Protein AF-A0A9D6LW85-F1 (afdb_monomer)

Sequence (151 aa):
MLWNPQRGQFGDLLGKATNRATALAKKPEAAPEPPKEIAKNKKSANKSTGEKGARNSREAADPEEKKIVTAEVMPPIVLAPALPFPSASEIAIGMDRAKLLAQFGKPAMKTTAVDGDRLLETFVYVHRDPNTATFVLLQNARVVSAHTTIY

Secondary structure (DSSP, 8-state):
-------------S------------------PPPP-------------------------------------PPP---PPPPPPPPGGGS-TT-BHHHHHHHH---SEEEEEEETTEEEEEEEEEETTTTEEEEEEEETTEEEEEEEEE-

Structure (mmCIF, N/CA/C/O backbone):
data_AF-A0A9D6LW85-F1
#
_entry.id   AF-A0A9D6LW85-F1
#
loop_
_atom_site.group_PDB
_atom_site.id
_atom_site.type_symbol
_atom_site.label_atom_id
_atom_site.label_alt_id
_atom_site.label_comp_id
_atom_site.label_asym_id
_atom_site.label_entity_id
_atom_site.label_seq_id
_atom_site.pdbx_PDB_ins_code
_atom_site.Cartn_x
_atom_site.Cartn_y
_atom_site.Cartn_z
_atom_site.occupancy
_atom_site.B_iso_or_equiv
_atom_site.auth_seq_id
_atom_site.auth_comp_id
_atom_site.auth_asym_id
_atom_site.auth_atom_id
_atom_site.pdbx_PDB_model_num
ATOM 1 N N . MET A 1 1 ? 16.177 28.839 -1.706 1.00 51.97 1 MET A N 1
ATOM 2 C CA . MET A 1 1 ? 14.718 28.763 -1.935 1.00 51.97 1 MET A CA 1
ATOM 3 C C . MET A 1 1 ? 14.115 28.023 -0.755 1.00 51.97 1 MET A C 1
ATOM 5 O O . MET A 1 1 ? 14.550 26.921 -0.458 1.00 51.97 1 MET A O 1
ATOM 9 N N . LEU A 1 2 ? 13.257 28.711 -0.004 1.00 50.81 2 LEU A N 1
ATOM 10 C CA . LEU A 1 2 ? 12.763 28.339 1.322 1.00 50.81 2 LEU A CA 1
ATOM 11 C C . LEU A 1 2 ? 11.405 27.633 1.154 1.00 50.81 2 LEU A C 1
ATOM 13 O O . LEU A 1 2 ? 10.506 28.201 0.539 1.00 50.81 2 LEU A O 1
ATOM 17 N N . TRP A 1 3 ? 11.265 26.404 1.651 1.00 38.09 3 TRP A N 1
ATOM 18 C CA . TRP A 1 3 ? 9.998 25.663 1.644 1.00 38.09 3 TRP A CA 1
ATOM 19 C C . TRP A 1 3 ? 8.999 26.338 2.595 1.00 38.09 3 TRP A C 1
ATOM 21 O O . TRP A 1 3 ? 9.286 26.498 3.781 1.00 38.09 3 TRP A O 1
ATOM 31 N N . ASN A 1 4 ? 7.836 26.738 2.075 1.00 58.75 4 ASN A N 1
ATOM 32 C CA . ASN A 1 4 ? 6.784 27.451 2.800 1.00 58.75 4 ASN A CA 1
ATOM 33 C C . ASN A 1 4 ? 5.515 26.573 2.861 1.00 58.75 4 ASN A C 1
ATOM 35 O O . ASN A 1 4 ? 4.892 26.364 1.820 1.00 58.75 4 ASN A O 1
ATOM 39 N N . PRO A 1 5 ? 5.100 26.042 4.027 1.00 56.69 5 PRO A N 1
ATOM 40 C CA . PRO A 1 5 ? 3.869 25.269 4.148 1.00 56.69 5 PRO A CA 1
ATOM 41 C C . PRO A 1 5 ? 2.700 26.209 4.478 1.00 56.69 5 PRO A C 1
ATOM 43 O O . PRO A 1 5 ? 2.328 26.396 5.638 1.00 56.69 5 PRO A O 1
ATOM 46 N N . GLN A 1 6 ? 2.110 26.837 3.459 1.00 51.72 6 GLN A N 1
ATOM 47 C CA . GLN A 1 6 ? 0.850 27.556 3.639 1.00 51.72 6 GLN A CA 1
ATOM 48 C C . GLN A 1 6 ? -0.324 26.571 3.713 1.00 51.72 6 GLN A C 1
ATOM 50 O O . GLN A 1 6 ? -0.703 25.945 2.731 1.00 51.72 6 GLN A O 1
ATOM 55 N N . ARG A 1 7 ? -0.883 26.475 4.926 1.00 53.31 7 ARG A N 1
ATOM 56 C CA . ARG A 1 7 ? -2.317 26.390 5.254 1.00 53.31 7 ARG A CA 1
ATOM 57 C C . ARG A 1 7 ? -3.265 26.217 4.047 1.00 53.31 7 ARG A C 1
ATOM 59 O O . ARG A 1 7 ? -3.646 27.204 3.426 1.00 53.31 7 ARG A O 1
ATOM 66 N N . GLY A 1 8 ? -3.749 24.995 3.825 1.00 42.09 8 GLY A N 1
ATOM 67 C CA . GLY A 1 8 ? -5.074 24.743 3.240 1.00 42.09 8 GLY A CA 1
ATOM 68 C C . GLY A 1 8 ? -6.050 24.495 4.393 1.00 42.09 8 GLY A C 1
ATOM 69 O O . GLY A 1 8 ? -5.903 23.524 5.123 1.00 42.09 8 GLY A O 1
ATOM 70 N N . GLN A 1 9 ? -6.848 25.491 4.775 1.00 57.12 9 GLN A N 1
ATOM 71 C CA . GLN A 1 9 ? -8.260 25.577 4.384 1.00 57.12 9 GLN A CA 1
ATOM 72 C C . GLN A 1 9 ? -9.068 24.309 4.709 1.00 57.12 9 GLN A C 1
ATOM 74 O O . GLN A 1 9 ? -9.463 23.554 3.831 1.00 57.12 9 GLN A O 1
ATOM 79 N N . PHE A 1 10 ? -9.352 24.123 5.996 1.00 43.19 10 PHE A N 1
ATOM 80 C CA . PHE A 1 10 ? -10.539 23.414 6.470 1.00 43.19 10 PHE A CA 1
ATOM 81 C C . PHE A 1 10 ? -11.240 24.363 7.437 1.00 43.19 10 PHE A C 1
ATOM 83 O O . PHE A 1 10 ? -10.817 24.493 8.584 1.00 43.19 10 PHE A O 1
ATOM 90 N N . GLY A 1 11 ? -12.240 25.107 6.968 1.00 48.25 11 GLY A N 1
ATOM 91 C CA . GLY A 1 11 ? -12.896 26.073 7.847 1.00 48.25 11 GLY A CA 1
ATOM 92 C C . GLY A 1 11 ? -13.940 26.989 7.231 1.00 48.25 11 GLY A C 1
ATOM 93 O O . GLY A 1 11 ? -14.202 28.026 7.817 1.00 48.25 11 GLY A O 1
ATOM 94 N N . ASP A 1 12 ? -14.556 26.632 6.109 1.00 49.38 12 ASP A N 1
ATOM 95 C CA . ASP A 1 12 ? -15.712 27.366 5.596 1.00 49.38 12 ASP A CA 1
ATOM 96 C C . ASP A 1 12 ? -16.814 26.360 5.316 1.00 49.38 12 ASP A C 1
ATOM 98 O O . ASP A 1 12 ? -16.865 25.811 4.225 1.00 49.38 12 ASP A O 1
ATOM 102 N N . LEU A 1 13 ? -17.619 26.053 6.340 1.00 52.47 13 LEU A N 1
ATOM 103 C CA . LEU A 1 13 ? -18.988 25.523 6.240 1.00 52.47 13 LEU A CA 1
ATOM 104 C C . LEU A 1 13 ? -19.554 25.256 7.650 1.00 52.47 13 LEU A C 1
ATOM 106 O O . LEU A 1 13 ? -19.768 24.110 8.030 1.00 52.47 13 LEU A O 1
ATOM 110 N N . LEU A 1 14 ? -19.831 26.309 8.434 1.00 48.84 14 LEU A N 1
ATOM 111 C CA . LEU A 1 14 ? -20.950 26.271 9.387 1.00 48.84 14 LEU A CA 1
ATOM 112 C C . LEU A 1 14 ? -21.343 27.669 9.895 1.00 48.84 14 LEU A C 1
ATOM 114 O O . LEU A 1 14 ? -20.564 28.344 10.559 1.00 48.84 14 LEU A O 1
ATOM 118 N N . GLY A 1 15 ? -22.601 28.052 9.657 1.00 41.38 15 GLY A N 1
ATOM 119 C CA . GLY A 1 15 ? -23.354 28.854 10.625 1.00 41.38 15 GLY A CA 1
ATOM 120 C C . GLY A 1 15 ? -23.435 30.367 10.413 1.00 41.38 15 GLY A C 1
ATOM 121 O O . GLY A 1 15 ? -23.050 31.135 11.289 1.00 41.38 15 GLY A O 1
ATOM 122 N N . LYS A 1 16 ? -24.098 30.820 9.341 1.00 47.94 16 LYS A N 1
ATOM 123 C CA . LYS A 1 16 ? -24.906 32.048 9.445 1.00 47.94 16 LYS A CA 1
ATOM 124 C C . LYS A 1 16 ? -26.168 31.712 10.244 1.00 47.94 16 LYS A C 1
ATOM 126 O O . LYS A 1 16 ? -27.144 31.249 9.666 1.00 47.94 16 LYS A O 1
ATOM 131 N N . ALA A 1 17 ? -26.148 31.926 11.555 1.00 46.34 17 ALA A N 1
ATOM 132 C CA . ALA A 1 17 ? -27.364 31.989 12.363 1.00 46.34 17 ALA A CA 1
ATOM 133 C C . ALA A 1 17 ? -27.147 32.895 13.582 1.00 46.34 17 ALA A C 1
ATOM 135 O O . ALA A 1 17 ? -26.477 32.551 14.550 1.00 46.34 17 ALA A O 1
ATOM 136 N N . THR A 1 18 ? -27.708 34.093 13.452 1.00 48.69 18 THR A N 1
ATOM 137 C CA . THR A 1 18 ? -28.115 35.064 14.467 1.00 48.69 18 THR A CA 1
ATOM 138 C C . THR A 1 18 ? -28.259 34.516 15.887 1.00 48.69 18 THR A C 1
ATOM 140 O O . THR A 1 18 ? -29.153 33.720 16.142 1.00 48.69 18 THR A O 1
ATOM 143 N N . ASN A 1 19 ? -27.506 35.081 16.835 1.00 47.41 19 ASN A N 1
ATOM 144 C CA . ASN A 1 19 ? -27.899 35.115 18.243 1.00 47.41 19 ASN A CA 1
ATOM 145 C C . ASN A 1 19 ? -27.841 36.560 18.745 1.00 47.41 19 ASN A C 1
ATOM 147 O O . ASN A 1 19 ? -26.781 37.122 19.007 1.00 47.41 19 ASN A O 1
ATOM 151 N N . ARG A 1 20 ? -29.027 37.165 18.837 1.00 44.66 20 ARG A N 1
ATOM 152 C CA . ARG A 1 20 ? -29.297 38.413 19.548 1.00 44.66 20 ARG A CA 1
ATOM 153 C C . ARG A 1 20 ? -29.800 38.006 20.934 1.00 44.66 20 ARG A C 1
ATOM 155 O O . ARG A 1 20 ? -30.911 37.500 21.040 1.00 44.66 20 ARG A O 1
ATOM 162 N N . ALA A 1 21 ? -29.002 38.214 21.976 1.00 43.91 21 ALA A N 1
ATOM 163 C CA . ALA A 1 21 ? -29.473 38.147 23.357 1.00 43.91 2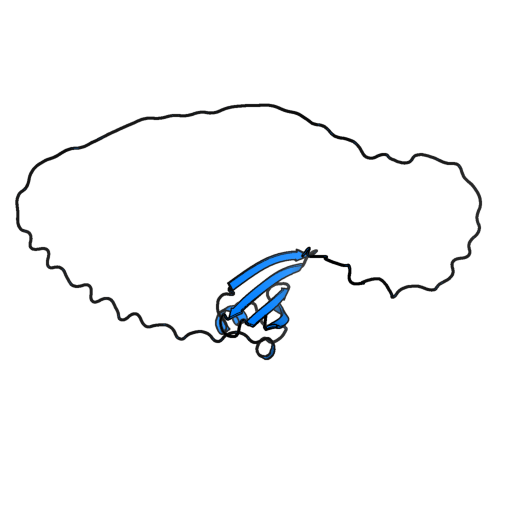1 ALA A CA 1
ATOM 164 C C . ALA A 1 21 ? -28.661 39.113 24.229 1.00 43.91 21 ALA A C 1
ATOM 166 O O . ALA A 1 21 ? -27.496 38.891 24.543 1.00 43.91 21 ALA A O 1
ATOM 167 N N . THR A 1 22 ? -29.304 40.221 24.576 1.00 43.44 22 THR A N 1
ATOM 168 C CA . THR A 1 22 ? -28.959 41.149 25.655 1.00 43.44 22 THR A CA 1
ATOM 169 C C . THR A 1 22 ? -29.224 40.504 27.014 1.00 43.44 22 THR A C 1
ATOM 171 O O . THR A 1 22 ? -30.356 40.098 27.262 1.00 43.44 22 THR A O 1
ATOM 174 N N . ALA A 1 23 ? -28.240 40.511 27.919 1.00 43.91 23 ALA A N 1
ATOM 175 C CA . ALA A 1 23 ? -28.467 40.522 29.367 1.00 43.91 23 ALA A CA 1
ATOM 176 C C . ALA A 1 23 ? -27.232 41.058 30.117 1.00 43.91 23 ALA A C 1
ATOM 178 O O . ALA A 1 23 ? -26.091 40.771 29.767 1.00 43.91 23 ALA A O 1
ATOM 179 N N . LEU A 1 24 ? -27.509 41.888 31.121 1.00 45.44 24 LEU A N 1
ATOM 180 C CA . LEU A 1 24 ? -26.600 42.706 31.916 1.00 45.44 24 LEU A CA 1
ATOM 181 C C . LEU A 1 24 ? -25.732 41.925 32.932 1.00 45.44 24 LEU A C 1
ATOM 183 O O . LEU A 1 24 ? -26.190 40.973 33.550 1.00 45.44 24 LEU A O 1
ATOM 187 N N . ALA A 1 25 ? -24.560 42.514 33.214 1.00 44.34 25 ALA A N 1
ATOM 188 C CA . ALA A 1 25 ? -23.899 42.657 34.525 1.00 44.34 25 ALA A CA 1
ATOM 189 C C . ALA A 1 25 ? -23.302 41.433 35.266 1.00 44.34 25 ALA A C 1
ATOM 191 O O . ALA A 1 25 ? -24.008 40.750 36.000 1.00 44.34 25 ALA A O 1
ATOM 192 N N . LYS A 1 26 ? -21.953 41.335 35.285 1.00 44.50 26 LYS A N 1
ATOM 193 C CA . LYS A 1 26 ? -21.109 41.379 36.515 1.00 44.50 26 LYS A CA 1
ATOM 194 C C . LYS A 1 26 ? -19.590 41.274 36.225 1.00 44.50 26 LYS A C 1
ATOM 196 O O . LYS A 1 26 ? -19.147 40.270 35.699 1.00 44.50 26 LYS A O 1
ATOM 201 N N . LYS A 1 27 ? -18.859 42.331 36.623 1.00 40.38 27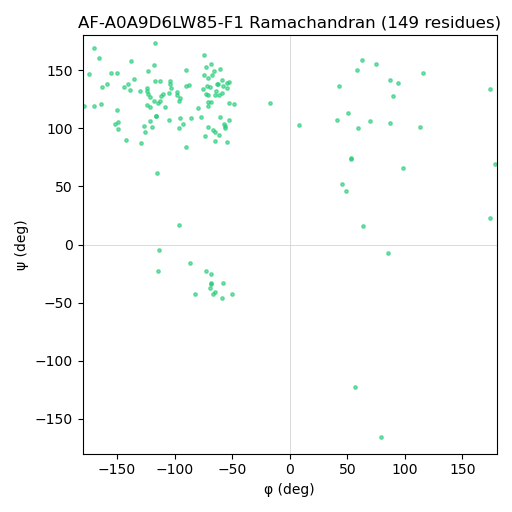 LYS A N 1
ATOM 202 C CA . LYS A 1 27 ? -17.553 42.440 37.338 1.00 40.38 27 LYS A CA 1
ATOM 203 C C . LYS A 1 27 ? -16.347 41.516 36.964 1.00 40.38 27 LYS A C 1
ATOM 205 O O . LYS A 1 27 ? -16.539 40.318 36.823 1.00 40.38 27 LYS A O 1
ATOM 210 N N . PRO A 1 28 ? -15.101 42.053 36.869 1.00 49.06 28 PRO A N 1
ATOM 211 C CA . PRO A 1 28 ? -13.953 41.371 36.258 1.00 49.06 28 PRO A CA 1
ATOM 212 C C . PRO A 1 28 ? -13.156 40.537 37.271 1.00 49.06 28 PRO A C 1
ATOM 214 O O . PRO A 1 28 ? -12.851 41.033 38.354 1.00 49.06 28 PRO A O 1
ATOM 217 N N . GLU A 1 29 ? -12.763 39.312 36.916 1.00 39.44 29 GLU A N 1
ATOM 218 C CA . GLU A 1 29 ? -11.864 38.507 37.750 1.00 39.44 29 GLU A CA 1
ATOM 219 C C . GLU A 1 29 ? -10.992 37.554 36.911 1.00 39.44 29 GLU A C 1
ATOM 221 O O . GLU A 1 29 ? -11.487 36.662 36.231 1.00 39.44 29 GLU A O 1
ATOM 226 N N . ALA A 1 30 ? -9.684 37.816 36.989 1.00 43.69 30 ALA A N 1
ATOM 227 C CA . ALA A 1 30 ? -8.543 36.914 36.830 1.00 43.69 30 ALA A CA 1
ATOM 228 C C . ALA A 1 30 ? -8.341 36.147 35.504 1.00 43.69 30 ALA A C 1
ATOM 230 O O . ALA A 1 30 ? -8.836 35.045 35.286 1.00 43.69 30 ALA A O 1
ATOM 231 N N . ALA A 1 31 ? -7.429 36.687 34.689 1.00 58.09 31 ALA A N 1
ATOM 232 C CA . ALA A 1 31 ? -6.604 35.908 33.773 1.00 58.09 31 ALA A CA 1
ATOM 233 C C . ALA A 1 31 ? -5.677 34.959 34.563 1.00 58.09 31 ALA A C 1
ATOM 235 O O . ALA A 1 31 ? -4.993 35.427 35.475 1.00 58.09 31 ALA A O 1
ATOM 236 N N . PRO A 1 32 ? -5.575 33.666 34.216 1.00 55.47 32 PRO A N 1
ATOM 237 C CA . PRO A 1 32 ? -4.436 32.863 34.629 1.00 55.47 32 PRO A CA 1
ATOM 238 C C . PRO A 1 32 ? -3.285 33.048 33.629 1.00 55.47 32 PRO A C 1
ATOM 240 O O . PRO A 1 32 ? -3.341 32.596 32.485 1.00 55.47 32 PRO A O 1
ATOM 243 N N . GLU A 1 33 ? -2.240 33.742 34.079 1.00 53.28 33 GLU A N 1
ATOM 244 C CA . GLU A 1 33 ? -0.916 33.753 33.455 1.00 53.28 33 GLU A CA 1
ATOM 245 C C . GLU A 1 33 ? -0.297 32.336 33.428 1.00 53.28 33 GLU A C 1
ATOM 247 O O . GLU A 1 33 ? -0.581 31.512 34.303 1.00 53.28 33 GLU A O 1
ATOM 252 N N . PRO A 1 34 ? 0.567 32.029 32.441 1.00 59.81 34 PRO A N 1
ATOM 253 C CA . PRO A 1 34 ? 1.214 30.725 32.315 1.00 59.81 34 PRO A CA 1
ATOM 254 C C . PRO A 1 34 ? 2.289 30.525 33.401 1.00 59.81 34 PRO A C 1
ATOM 256 O O . PRO A 1 34 ? 3.110 31.424 33.615 1.00 59.81 34 PRO A O 1
ATOM 259 N N . PRO A 1 35 ? 2.381 29.354 34.059 1.00 54.06 35 PRO A N 1
ATOM 260 C CA . PRO A 1 35 ? 3.494 29.088 34.956 1.00 54.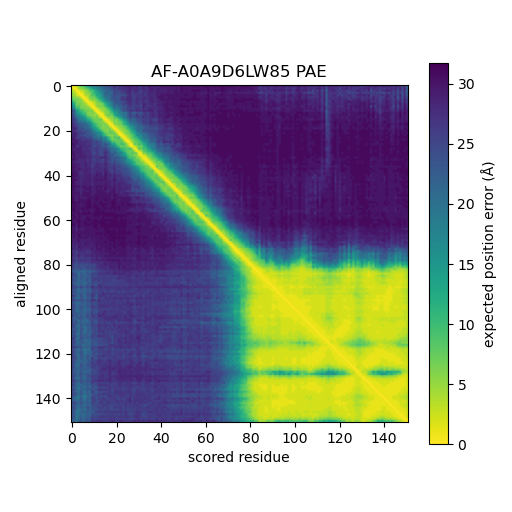06 35 PRO A CA 1
ATOM 261 C C . PRO A 1 35 ? 4.797 28.893 34.168 1.00 54.06 35 PRO A C 1
ATOM 263 O O . PRO A 1 35 ? 4.942 27.988 33.344 1.00 54.06 35 PRO A O 1
ATOM 266 N N . LYS A 1 36 ? 5.750 29.780 34.466 1.00 46.94 36 LYS A N 1
ATOM 267 C CA . LYS A 1 36 ? 7.167 29.711 34.112 1.00 46.94 36 LYS A CA 1
ATOM 268 C C . LYS A 1 36 ? 7.842 28.503 34.775 1.00 46.94 36 LYS A C 1
ATOM 270 O O . LYS A 1 36 ? 7.640 28.240 35.953 1.00 46.94 36 LYS A O 1
ATOM 275 N N . GLU A 1 37 ? 8.684 27.838 33.989 1.00 41.34 37 GLU A N 1
ATOM 276 C CA . GLU A 1 37 ? 10.079 27.501 34.307 1.00 41.34 37 GLU A CA 1
ATOM 277 C C . GLU A 1 37 ? 10.405 27.029 35.742 1.00 41.34 37 GLU A C 1
ATOM 279 O O . GLU A 1 37 ? 10.562 27.829 36.661 1.00 41.34 37 GLU A O 1
ATOM 284 N N . ILE A 1 38 ? 10.681 25.728 35.896 1.00 50.78 38 ILE A N 1
ATOM 285 C CA . ILE A 1 38 ? 11.576 25.237 36.953 1.00 50.78 38 ILE A CA 1
ATOM 286 C C . ILE A 1 38 ? 12.738 24.517 36.280 1.00 50.78 38 ILE A C 1
ATOM 288 O O . ILE A 1 38 ? 12.641 23.382 35.815 1.00 50.78 38 ILE A O 1
ATOM 292 N N . ALA A 1 39 ? 13.851 25.232 36.207 1.00 47.03 39 ALA A N 1
ATOM 293 C CA . ALA A 1 39 ? 15.145 24.695 35.862 1.00 47.03 39 ALA A CA 1
ATOM 294 C C . ALA A 1 39 ? 15.746 23.889 37.033 1.00 47.03 39 ALA A C 1
ATOM 296 O O . ALA A 1 39 ? 15.436 24.125 38.199 1.00 47.03 39 ALA A O 1
ATOM 297 N N . LYS A 1 40 ? 16.755 23.080 36.679 1.00 41.50 40 LYS A N 1
ATOM 298 C CA . LYS A 1 40 ? 17.942 22.720 37.481 1.00 41.50 40 LYS A CA 1
ATOM 299 C C . LYS A 1 40 ? 17.861 21.517 38.450 1.00 41.50 40 LYS A C 1
ATOM 301 O O . LYS A 1 40 ? 17.588 21.660 39.631 1.00 41.50 40 LYS A O 1
ATOM 306 N N . ASN A 1 41 ? 18.503 20.433 37.991 1.00 36.44 41 ASN A N 1
ATOM 307 C CA . ASN A 1 41 ? 19.910 20.107 38.312 1.00 36.44 41 ASN A CA 1
ATOM 308 C C . ASN A 1 41 ? 20.152 18.816 39.117 1.00 36.44 41 ASN A C 1
ATOM 310 O O . ASN A 1 41 ? 19.458 18.510 40.079 1.00 36.44 41 ASN A O 1
ATOM 314 N N . LYS A 1 42 ? 21.315 18.236 38.781 1.00 46.41 42 LYS A N 1
ATOM 315 C CA . LYS A 1 42 ? 22.169 17.276 39.496 1.00 46.41 42 LYS A CA 1
ATOM 316 C C . LYS A 1 42 ? 21.944 15.792 39.177 1.00 46.41 42 LYS A C 1
ATOM 318 O O . LYS A 1 42 ? 20.819 15.337 39.133 1.00 46.41 42 LYS A O 1
ATOM 323 N N . LYS A 1 43 ? 22.970 14.946 39.042 1.00 40.44 43 LYS A N 1
ATOM 324 C CA . LYS A 1 43 ? 24.443 15.077 38.987 1.00 40.44 43 LYS A CA 1
ATOM 325 C C . LYS A 1 43 ? 24.977 13.634 38.970 1.00 40.44 43 LYS A C 1
ATOM 327 O O . LYS A 1 43 ? 24.581 12.895 39.857 1.00 40.44 43 LYS A O 1
ATOM 332 N N . SER A 1 44 ? 25.932 13.333 38.075 1.00 40.53 44 SER A N 1
ATOM 333 C CA . SER A 1 44 ? 27.015 12.330 38.251 1.00 40.53 44 SER A CA 1
ATOM 334 C C . SER A 1 44 ? 26.608 10.853 38.431 1.00 40.53 44 SER A C 1
ATOM 336 O O . SER A 1 44 ? 25.510 10.543 38.846 1.00 40.53 44 SER A O 1
ATOM 338 N N . ALA A 1 45 ? 27.428 9.835 38.195 1.00 41.12 45 ALA A N 1
ATOM 339 C CA . ALA A 1 45 ? 28.768 9.637 37.646 1.00 41.12 45 ALA A CA 1
ATOM 340 C C . ALA A 1 45 ? 28.835 8.126 37.321 1.00 41.12 45 ALA A C 1
ATOM 342 O O . ALA A 1 45 ? 28.276 7.311 38.046 1.00 41.12 45 ALA A O 1
ATOM 343 N N . ASN A 1 46 ? 29.352 7.753 36.155 1.00 44.31 46 ASN A N 1
ATOM 344 C CA . ASN A 1 46 ? 30.650 7.089 35.992 1.00 44.31 46 ASN A CA 1
ATOM 345 C C . ASN A 1 46 ? 30.884 5.848 36.882 1.00 44.31 46 ASN A C 1
ATOM 347 O O . ASN A 1 46 ? 31.121 5.982 38.081 1.00 44.31 46 ASN A O 1
ATOM 351 N N . LYS A 1 47 ? 30.982 4.664 36.264 1.00 44.47 47 LYS A N 1
ATOM 352 C CA . LYS A 1 47 ? 31.912 3.631 36.737 1.00 44.47 47 LYS A CA 1
ATOM 353 C C . LYS A 1 47 ? 32.422 2.773 35.580 1.00 44.47 47 LYS A C 1
ATOM 355 O O . LYS A 1 47 ? 31.771 1.850 35.109 1.00 44.47 47 LYS A O 1
ATOM 360 N N . SER A 1 48 ? 33.626 3.130 35.159 1.00 50.16 48 SER A N 1
ATOM 361 C CA . SER A 1 48 ? 34.627 2.287 34.514 1.00 50.16 48 SER A CA 1
ATOM 362 C C . SER A 1 48 ? 34.937 1.022 35.317 1.00 50.16 48 SER A C 1
ATOM 364 O O . SER A 1 48 ? 35.145 1.133 36.524 1.00 50.16 48 SER A O 1
ATOM 366 N N . THR A 1 49 ? 35.114 -0.123 34.658 1.00 42.94 49 THR A N 1
ATOM 367 C CA . THR A 1 49 ? 36.146 -1.159 34.928 1.00 42.94 49 THR A CA 1
ATOM 368 C C . THR A 1 49 ? 36.069 -2.119 33.725 1.00 42.94 49 THR A C 1
ATOM 370 O O . THR A 1 49 ? 34.981 -2.572 33.408 1.00 42.94 49 THR A O 1
ATOM 373 N N . GLY A 1 50 ? 37.076 -2.364 32.886 1.00 37.25 50 GLY A N 1
ATOM 374 C CA . GLY A 1 50 ? 38.504 -2.479 33.150 1.00 37.25 50 GLY A CA 1
ATOM 375 C C . GLY A 1 50 ? 38.838 -3.935 33.478 1.00 37.25 50 GLY A C 1
ATOM 376 O O . GLY A 1 50 ? 38.245 -4.476 34.398 1.00 37.25 50 GLY A O 1
ATOM 377 N N . GLU A 1 51 ? 39.826 -4.492 32.766 1.00 45.22 51 GLU A N 1
ATOM 378 C CA . GLU A 1 51 ? 40.512 -5.776 33.017 1.00 45.22 51 GLU A CA 1
ATOM 379 C C . GLU A 1 51 ? 39.870 -7.036 32.404 1.00 45.22 51 GLU A C 1
ATOM 381 O O . GLU A 1 51 ? 38.660 -7.184 32.388 1.00 45.22 51 GLU A O 1
ATOM 386 N N . LYS A 1 52 ? 40.603 -8.028 31.888 1.00 41.09 52 LYS A N 1
ATOM 387 C CA . LYS A 1 52 ? 42.027 -8.218 31.552 1.00 41.09 52 LYS A CA 1
ATOM 388 C C . LYS A 1 52 ? 42.121 -9.585 30.856 1.00 41.09 52 LYS A C 1
ATOM 390 O O . LYS A 1 52 ? 41.481 -10.523 31.311 1.00 41.09 52 LYS A O 1
ATOM 395 N N . GLY A 1 53 ? 43.047 -9.704 29.903 1.00 34.91 53 GLY A N 1
ATOM 396 C CA . GLY A 1 53 ? 43.787 -10.942 29.604 1.00 34.91 53 GLY A CA 1
ATOM 397 C C . GLY A 1 53 ? 43.014 -12.039 28.854 1.00 34.91 53 GLY A C 1
ATOM 398 O O . GLY A 1 53 ? 41.802 -12.099 28.888 1.00 34.91 53 GLY A O 1
ATOM 399 N N . ALA A 1 54 ? 43.649 -12.943 28.119 1.00 45.28 54 ALA A N 1
ATOM 400 C CA . ALA A 1 54 ? 45.067 -13.228 28.023 1.00 45.28 54 ALA A CA 1
ATOM 401 C C . ALA A 1 54 ? 45.412 -13.759 26.623 1.00 45.28 54 ALA A C 1
ATOM 403 O O . ALA A 1 54 ? 44.628 -14.448 25.974 1.00 45.28 54 ALA A O 1
ATOM 404 N N . ARG A 1 55 ? 46.626 -13.417 26.187 1.00 48.91 55 ARG A N 1
ATOM 405 C CA . ARG A 1 55 ? 47.358 -14.090 25.115 1.00 48.91 55 ARG A CA 1
ATOM 406 C C . ARG A 1 55 ? 47.551 -15.556 25.502 1.00 48.91 55 ARG A C 1
ATOM 408 O O . ARG A 1 55 ? 48.121 -15.789 26.560 1.00 48.91 55 ARG A O 1
ATOM 415 N N . ASN A 1 56 ? 47.234 -16.486 24.608 1.00 47.75 56 ASN A N 1
ATOM 416 C CA . ASN A 1 56 ? 47.947 -17.759 24.542 1.00 47.75 56 ASN A CA 1
ATOM 417 C C . ASN A 1 56 ? 48.650 -17.843 23.186 1.00 47.75 56 ASN A C 1
ATOM 419 O O . ASN A 1 56 ? 48.024 -17.910 22.131 1.00 47.75 56 ASN A O 1
ATOM 423 N N . SER A 1 57 ? 49.974 -17.763 23.251 1.00 46.97 57 SER A N 1
ATOM 424 C CA . SER A 1 57 ? 50.907 -18.015 22.161 1.00 46.97 57 SER A CA 1
ATOM 425 C C . SER A 1 57 ? 51.243 -19.504 22.120 1.00 46.97 57 SER A C 1
ATOM 427 O O . SER A 1 57 ? 51.575 -20.015 23.183 1.00 46.97 57 SER A O 1
ATOM 429 N N . ARG A 1 58 ? 51.286 -20.082 20.902 1.00 46.50 58 ARG A N 1
ATOM 430 C CA . ARG A 1 58 ? 52.133 -21.217 20.433 1.00 46.50 58 ARG A CA 1
ATOM 431 C C . ARG A 1 58 ? 51.985 -22.548 21.212 1.00 46.50 58 ARG A C 1
ATOM 433 O O . ARG A 1 58 ? 51.635 -22.565 22.373 1.00 46.50 58 ARG A O 1
ATOM 440 N N . GLU A 1 59 ? 52.171 -23.741 20.667 1.00 42.44 59 GLU A N 1
ATOM 441 C CA . GLU A 1 59 ? 53.039 -24.247 19.609 1.00 42.44 59 GLU A CA 1
ATOM 442 C C . GLU A 1 59 ? 52.593 -25.689 19.275 1.00 42.44 59 GLU A C 1
ATOM 444 O O . GLU A 1 59 ? 51.876 -26.297 20.067 1.00 42.44 59 GLU A O 1
ATOM 449 N N . ALA A 1 60 ? 53.132 -26.222 18.175 1.00 46.47 60 ALA A N 1
ATOM 450 C CA . ALA A 1 60 ? 53.276 -27.635 17.791 1.00 46.47 60 ALA A CA 1
ATOM 451 C C . ALA A 1 60 ? 52.446 -28.067 16.572 1.00 46.47 60 ALA A C 1
ATOM 453 O O . ALA A 1 60 ? 51.243 -28.307 16.625 1.00 46.47 60 ALA A O 1
ATOM 454 N N . ALA A 1 61 ? 53.175 -28.143 15.462 1.00 47.34 61 ALA A N 1
ATOM 455 C CA . ALA A 1 61 ? 52.828 -28.799 14.219 1.00 47.34 61 ALA A CA 1
ATOM 456 C C . ALA A 1 61 ? 52.935 -30.327 14.354 1.00 47.34 61 ALA A C 1
ATOM 458 O O . ALA A 1 61 ? 53.844 -30.796 15.032 1.00 47.34 61 ALA A O 1
ATOM 459 N N . ASP A 1 62 ? 52.057 -31.055 13.661 1.00 49.19 62 ASP A N 1
ATOM 460 C CA . ASP A 1 62 ? 52.361 -32.265 12.871 1.00 49.19 62 ASP A CA 1
ATOM 461 C C . ASP A 1 62 ? 51.139 -32.570 11.956 1.00 49.19 62 ASP A C 1
ATOM 463 O O . ASP A 1 62 ? 50.082 -31.965 12.163 1.00 49.19 62 ASP A O 1
ATOM 467 N N . PRO A 1 63 ? 51.256 -33.356 10.866 1.00 52.97 63 PRO A N 1
ATOM 468 C CA . PRO A 1 63 ? 50.887 -32.915 9.529 1.00 52.97 63 PRO A CA 1
ATOM 469 C C . PRO A 1 63 ? 49.734 -33.747 8.934 1.00 52.97 63 PRO A C 1
ATOM 471 O O . PRO A 1 63 ? 49.317 -34.767 9.467 1.00 52.97 63 PRO A O 1
ATOM 474 N N . GLU A 1 64 ? 49.254 -33.304 7.772 1.00 51.88 64 GLU A N 1
ATOM 475 C CA . GLU A 1 64 ? 48.512 -34.114 6.795 1.00 51.88 64 GLU A CA 1
ATOM 476 C C . GLU A 1 64 ? 47.276 -34.893 7.284 1.00 51.88 64 GLU A C 1
ATOM 478 O O . GLU A 1 64 ? 47.209 -36.116 7.212 1.00 51.88 64 GLU A O 1
ATOM 483 N N . GLU A 1 65 ? 46.182 -34.174 7.527 1.00 51.59 65 GLU A N 1
ATOM 484 C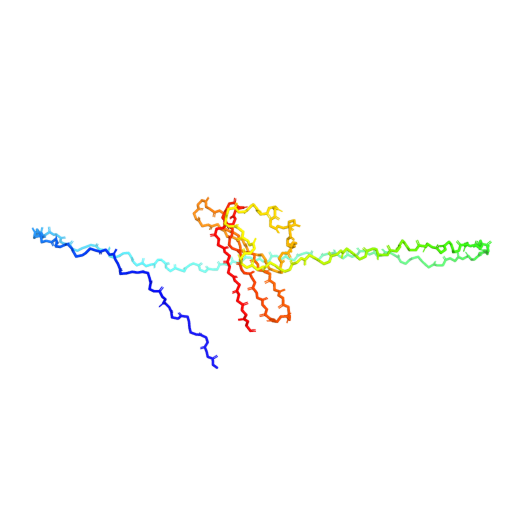 CA . GLU A 1 65 ? 44.900 -34.639 6.994 1.00 51.59 65 GLU A CA 1
ATOM 485 C C . GLU A 1 65 ? 44.536 -33.758 5.804 1.00 51.59 65 GLU A C 1
ATOM 487 O O . GLU A 1 65 ? 44.172 -32.587 5.945 1.00 51.59 65 GLU A O 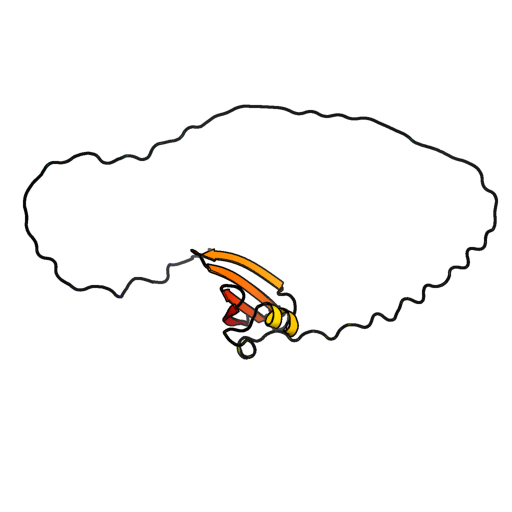1
ATOM 492 N N . LYS A 1 66 ? 44.658 -34.331 4.599 1.00 55.56 66 LYS A N 1
ATOM 493 C CA . LYS A 1 66 ? 44.033 -33.823 3.375 1.00 55.56 66 LYS A CA 1
ATOM 494 C C . LYS A 1 66 ? 42.534 -33.690 3.632 1.00 55.56 66 LYS A C 1
ATOM 496 O O . LYS A 1 66 ? 41.754 -34.599 3.358 1.00 55.56 66 LYS A O 1
ATOM 501 N N . LYS A 1 67 ? 42.128 -32.532 4.146 1.00 51.53 67 LYS A N 1
ATOM 502 C CA . LYS A 1 67 ? 40.735 -32.124 4.212 1.00 51.53 6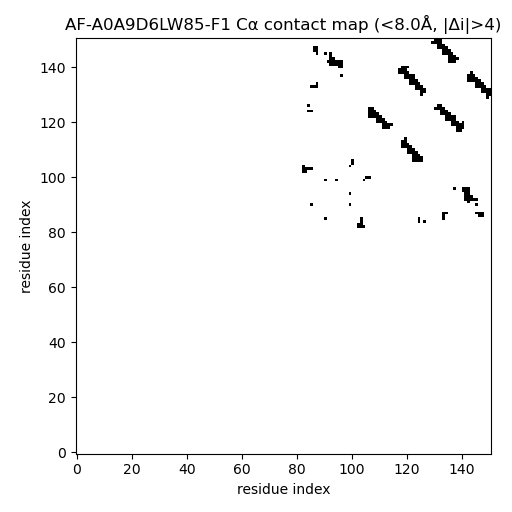7 LYS A CA 1
ATOM 503 C C . LYS A 1 67 ? 40.296 -31.929 2.770 1.00 51.53 67 LYS A C 1
ATOM 505 O O . LYS A 1 67 ? 40.622 -30.929 2.134 1.00 51.53 67 LYS A O 1
ATOM 510 N N . ILE A 1 68 ? 39.637 -32.951 2.236 1.00 52.38 68 ILE A N 1
ATOM 511 C CA . ILE A 1 68 ? 38.947 -32.903 0.957 1.00 52.38 68 ILE A CA 1
ATOM 512 C C . ILE A 1 68 ? 38.026 -31.693 1.064 1.00 52.38 68 ILE A C 1
ATOM 514 O O . ILE A 1 68 ? 37.065 -31.699 1.837 1.00 52.38 68 ILE A O 1
ATOM 518 N N . VAL A 1 69 ? 38.377 -30.619 0.357 1.00 52.50 69 VAL A N 1
ATOM 519 C CA . VAL A 1 69 ? 37.489 -29.485 0.145 1.00 52.50 69 VAL A CA 1
ATOM 520 C C . VAL A 1 69 ? 36.359 -30.066 -0.684 1.00 52.50 69 VAL A C 1
ATOM 522 O O . VAL A 1 69 ? 36.443 -30.156 -1.906 1.00 52.50 69 VAL A O 1
ATOM 525 N N . THR A 1 70 ? 35.338 -30.578 0.002 1.00 54.88 70 THR A N 1
ATOM 526 C CA . THR A 1 70 ? 34.035 -30.793 -0.604 1.00 54.88 70 THR A CA 1
ATOM 527 C C . THR A 1 70 ? 33.661 -29.415 -1.103 1.00 54.88 70 THR A C 1
ATOM 529 O O . THR A 1 70 ? 33.397 -28.521 -0.301 1.00 54.88 70 THR A O 1
ATOM 532 N N . ALA A 1 71 ? 33.782 -29.209 -2.413 1.00 62.06 71 ALA A N 1
ATOM 533 C CA . ALA A 1 71 ? 33.171 -28.077 -3.063 1.00 62.06 71 ALA A CA 1
ATOM 534 C C . ALA A 1 71 ? 31.692 -28.197 -2.710 1.00 62.06 71 ALA A C 1
ATOM 536 O O . ALA A 1 71 ? 30.994 -29.063 -3.239 1.00 62.06 71 ALA A O 1
ATOM 537 N N . GLU A 1 72 ? 31.258 -27.419 -1.720 1.00 62.69 72 GLU A N 1
ATOM 538 C CA . GLU A 1 72 ? 29.852 -27.195 -1.460 1.00 62.69 72 GLU A CA 1
ATOM 539 C C . GLU A 1 72 ? 29.328 -26.657 -2.785 1.00 62.69 72 GLU A C 1
ATOM 541 O O . GLU A 1 72 ? 29.636 -25.534 -3.190 1.00 62.69 72 GLU A O 1
ATOM 546 N N . VAL A 1 73 ? 28.663 -27.534 -3.537 1.00 63.62 73 VAL A N 1
ATOM 547 C CA . VAL A 1 73 ? 27.933 -27.168 -4.737 1.00 63.62 73 VAL A CA 1
ATOM 548 C C . VAL A 1 73 ? 26.884 -26.203 -4.226 1.00 63.62 73 VAL A C 1
ATOM 550 O O . VAL A 1 73 ? 25.861 -26.627 -3.691 1.00 63.62 73 VAL A O 1
ATOM 553 N N . MET A 1 74 ? 27.200 -24.906 -4.288 1.00 68.88 74 MET A N 1
ATOM 554 C CA . MET A 1 74 ? 26.259 -23.853 -3.957 1.00 68.88 74 MET A CA 1
ATOM 555 C C . MET A 1 74 ? 24.980 -24.194 -4.716 1.00 68.88 74 MET A C 1
ATOM 557 O O . MET A 1 74 ? 25.040 -24.341 -5.944 1.00 68.88 74 MET A O 1
ATOM 561 N N . PRO A 1 75 ? 23.844 -24.380 -4.021 1.00 76.94 75 PRO A N 1
ATOM 562 C CA . PRO A 1 75 ? 22.594 -24.593 -4.717 1.00 76.94 75 PRO A CA 1
ATOM 563 C C . PRO A 1 75 ? 22.414 -23.421 -5.688 1.00 76.94 75 PRO A C 1
ATOM 565 O O . PRO A 1 75 ? 22.748 -22.283 -5.329 1.00 76.94 75 PRO A O 1
ATOM 568 N N . PRO A 1 76 ? 21.944 -23.672 -6.922 1.00 74.88 76 PRO A N 1
ATOM 569 C CA . PRO A 1 76 ? 21.684 -22.592 -7.856 1.00 74.88 76 PRO A CA 1
ATOM 570 C C . PRO A 1 76 ? 20.784 -21.581 -7.149 1.00 74.88 76 PRO A C 1
ATOM 572 O O . PRO A 1 76 ? 19.714 -21.934 -6.650 1.00 74.88 76 PRO A O 1
ATOM 575 N N . ILE A 1 77 ? 21.255 -20.337 -7.047 1.00 72.38 77 ILE A N 1
ATOM 576 C CA . ILE A 1 77 ? 20.472 -19.240 -6.488 1.00 72.38 77 ILE A CA 1
ATOM 577 C C . ILE A 1 77 ? 19.303 -19.048 -7.450 1.00 72.38 77 ILE A C 1
ATOM 579 O O . ILE A 1 77 ? 19.442 -18.427 -8.502 1.00 72.38 77 ILE A O 1
ATOM 583 N N . VAL A 1 78 ? 18.158 -19.643 -7.122 1.00 73.38 78 VAL A N 1
ATOM 584 C CA . VAL A 1 78 ? 16.924 -19.431 -7.870 1.00 73.38 78 VAL A CA 1
ATOM 585 C C . VAL A 1 78 ? 16.486 -18.008 -7.551 1.00 73.38 78 VAL A C 1
ATOM 587 O O . VAL A 1 78 ? 15.978 -17.727 -6.465 1.00 73.38 78 VAL A O 1
ATOM 590 N N . LEU A 1 79 ? 16.760 -17.088 -8.477 1.00 74.44 79 LEU A N 1
ATOM 591 C CA . LEU A 1 79 ? 16.304 -15.708 -8.391 1.00 74.44 79 LEU A CA 1
ATOM 592 C C . LEU A 1 79 ? 14.770 -15.736 -8.370 1.00 74.44 79 LEU A C 1
ATOM 594 O O . LEU A 1 79 ? 14.139 -16.110 -9.359 1.00 74.44 79 LEU A O 1
ATOM 598 N N . ALA A 1 80 ? 14.169 -15.405 -7.226 1.00 73.19 80 ALA A N 1
ATOM 599 C CA . ALA A 1 80 ? 12.720 -15.300 -7.132 1.00 73.19 80 ALA A CA 1
ATOM 600 C C . ALA A 1 80 ? 12.219 -14.253 -8.145 1.00 73.19 80 ALA A C 1
ATOM 602 O O . ALA A 1 80 ? 12.885 -13.227 -8.332 1.00 73.19 80 ALA A O 1
ATOM 603 N N . PRO A 1 81 ? 11.070 -14.488 -8.802 1.00 76.12 81 PRO A N 1
ATOM 604 C CA . PRO A 1 81 ? 10.511 -13.523 -9.736 1.00 76.12 81 PRO A CA 1
ATOM 605 C C . PRO A 1 81 ? 10.271 -12.187 -9.026 1.00 76.12 81 PRO A C 1
ATOM 607 O O . PRO A 1 81 ? 9.784 -12.148 -7.893 1.00 76.12 81 PRO A O 1
ATOM 610 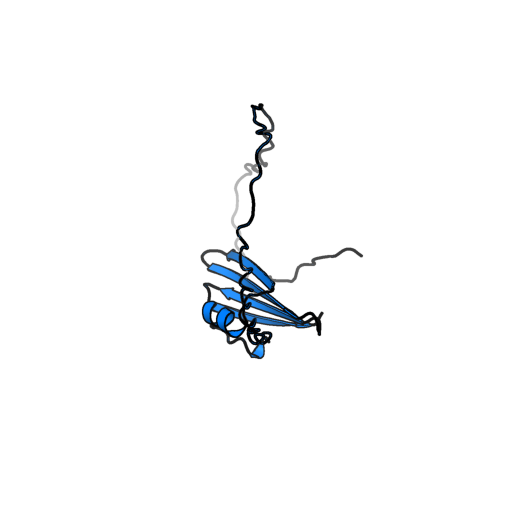N N . ALA A 1 82 ? 10.639 -11.090 -9.691 1.00 82.00 82 ALA A N 1
ATOM 611 C CA . ALA A 1 82 ? 10.402 -9.752 -9.173 1.00 82.00 82 ALA A CA 1
ATOM 612 C C . ALA A 1 82 ? 8.892 -9.525 -9.019 1.00 82.00 82 ALA A C 1
ATOM 614 O O . ALA A 1 82 ? 8.121 -9.766 -9.950 1.00 8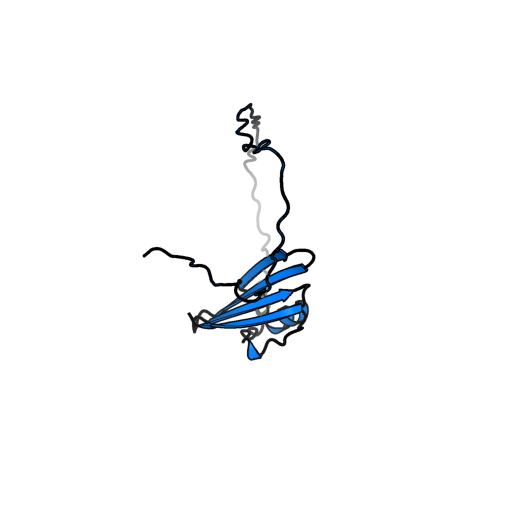2.00 82 ALA A O 1
ATOM 615 N N . LEU A 1 83 ? 8.473 -9.079 -7.834 1.00 87.56 83 LEU A N 1
ATOM 616 C CA . LEU A 1 83 ? 7.085 -8.693 -7.599 1.00 87.56 83 LEU A CA 1
ATOM 617 C C . LEU A 1 83 ? 6.759 -7.425 -8.402 1.00 87.56 83 LEU A C 1
ATOM 619 O O . LEU A 1 83 ? 7.635 -6.568 -8.563 1.00 87.56 83 LEU A O 1
ATOM 623 N N . PRO A 1 84 ? 5.519 -7.293 -8.902 1.00 91.81 84 PRO A N 1
ATOM 624 C CA . PRO A 1 84 ? 5.117 -6.118 -9.658 1.00 91.81 84 PRO A CA 1
ATOM 625 C C . PRO A 1 84 ? 5.120 -4.868 -8.773 1.00 91.81 84 PRO A C 1
ATOM 627 O O . PRO A 1 84 ? 4.843 -4.929 -7.571 1.00 91.81 84 PRO A O 1
ATOM 630 N N . PHE A 1 85 ? 5.405 -3.718 -9.383 1.00 91.88 85 PHE A N 1
ATOM 631 C CA . PHE A 1 85 ? 5.260 -2.436 -8.706 1.00 91.88 85 PHE A CA 1
ATOM 632 C C . PHE A 1 85 ? 3.769 -2.089 -8.564 1.00 91.88 85 PHE A C 1
ATOM 634 O O . PHE A 1 85 ? 3.057 -2.126 -9.565 1.00 91.88 85 PHE A O 1
ATOM 641 N N . PRO A 1 86 ? 3.286 -1.723 -7.364 1.00 93.88 86 PRO A N 1
ATOM 642 C CA . PRO A 1 86 ? 1.879 -1.403 -7.177 1.00 93.88 86 PRO A CA 1
ATOM 643 C C . PRO A 1 86 ? 1.518 -0.077 -7.842 1.00 93.88 86 PRO A C 1
ATOM 645 O O . PRO A 1 86 ? 2.048 0.973 -7.469 1.00 93.88 86 PRO A O 1
ATOM 648 N N . SER A 1 87 ? 0.553 -0.099 -8.757 1.00 93.94 87 SER A N 1
ATOM 649 C CA . SER A 1 87 ? -0.149 1.107 -9.203 1.00 93.94 87 SER A CA 1
ATOM 650 C C . SER A 1 87 ? -1.390 1.357 -8.335 1.00 93.94 87 SER A C 1
ATOM 652 O O . SER A 1 87 ? -1.997 0.421 -7.812 1.00 93.94 87 SER A O 1
ATOM 654 N N . ALA A 1 88 ? -1.800 2.618 -8.160 1.00 94.31 88 ALA A N 1
ATOM 655 C CA . ALA A 1 88 ? -2.996 2.943 -7.375 1.00 94.31 88 ALA A CA 1
ATOM 656 C C . ALA A 1 88 ? -4.265 2.257 -7.915 1.00 94.31 88 ALA A C 1
ATOM 658 O O . ALA A 1 88 ? -5.120 1.860 -7.130 1.00 94.31 88 ALA A O 1
ATOM 659 N N . SER A 1 89 ? -4.359 2.058 -9.234 1.00 94.56 89 SER A N 1
ATOM 660 C CA . SER A 1 89 ? -5.485 1.378 -9.889 1.00 94.56 89 SER A CA 1
ATOM 661 C C . SER A 1 89 ? -5.574 -0.119 -9.568 1.00 94.56 89 SER A C 1
ATOM 663 O O . SER A 1 89 ? -6.655 -0.697 -9.639 1.00 94.56 89 SER A O 1
ATOM 665 N N . GLU A 1 90 ? -4.458 -0.760 -9.214 1.00 94.69 90 GLU A N 1
ATOM 666 C CA . GLU A 1 90 ? -4.407 -2.184 -8.848 1.00 94.69 90 GLU A CA 1
ATOM 667 C C . GLU A 1 90 ? -4.699 -2.427 -7.363 1.00 94.69 90 GLU A C 1
ATOM 669 O O . GLU A 1 90 ? -4.991 -3.554 -6.949 1.00 94.69 90 GLU A O 1
ATOM 674 N N . ILE A 1 91 ? -4.633 -1.377 -6.544 1.00 96.19 91 ILE A N 1
ATOM 675 C CA . ILE A 1 91 ? -4.885 -1.461 -5.111 1.00 96.19 91 ILE A CA 1
ATOM 676 C C . ILE A 1 91 ? -6.360 -1.165 -4.844 1.00 96.19 91 ILE A C 1
ATOM 678 O O . ILE A 1 91 ? -6.808 -0.021 -4.819 1.00 96.19 91 ILE A O 1
ATOM 682 N N . ALA A 1 92 ? -7.122 -2.220 -4.568 1.00 96.50 92 ALA A N 1
ATOM 683 C CA . ALA A 1 92 ? -8.509 -2.082 -4.151 1.00 96.50 92 ALA A CA 1
ATOM 684 C C . ALA A 1 92 ? -8.628 -1.464 -2.745 1.00 96.50 92 ALA A C 1
ATOM 686 O O . ALA A 1 92 ? -7.966 -1.893 -1.794 1.00 96.50 92 ALA A O 1
ATOM 687 N N . ILE A 1 93 ? -9.547 -0.510 -2.587 1.00 97.38 93 ILE A N 1
ATOM 688 C CA . ILE A 1 93 ? -9.949 -0.010 -1.268 1.00 97.38 93 ILE A CA 1
ATOM 689 C C . ILE A 1 93 ? -10.572 -1.156 -0.459 1.00 97.38 93 ILE A C 1
ATOM 691 O O . ILE A 1 93 ? -11.317 -1.981 -0.983 1.00 97.38 93 ILE A O 1
ATOM 695 N N . GLY A 1 94 ? -10.233 -1.232 0.826 1.00 97.06 94 GLY A N 1
ATOM 696 C CA . GLY A 1 94 ? -10.616 -2.312 1.732 1.00 97.06 94 GLY A CA 1
ATOM 697 C C . GLY A 1 94 ? -9.692 -3.533 1.698 1.00 97.06 94 GLY A C 1
ATOM 698 O O . GLY A 1 94 ? -9.847 -4.405 2.557 1.00 97.06 94 GLY A O 1
ATOM 699 N N . MET A 1 95 ? -8.724 -3.588 0.767 1.00 97.38 95 MET A N 1
ATOM 700 C CA . MET A 1 95 ? -7.723 -4.657 0.694 1.00 97.38 95 MET A CA 1
ATOM 701 C C . MET A 1 95 ? -6.984 -4.801 2.027 1.00 97.38 95 MET 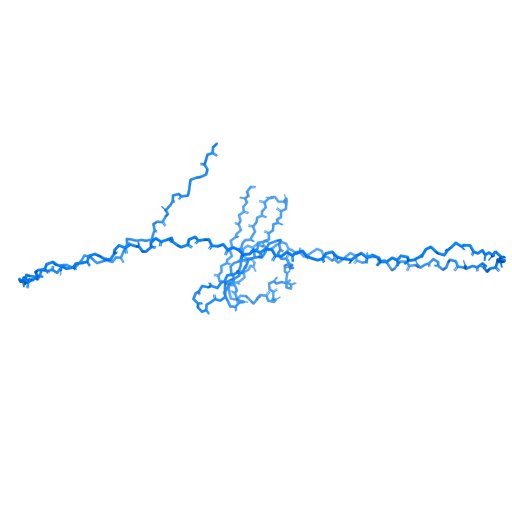A C 1
ATOM 703 O O . MET A 1 95 ? -6.552 -3.816 2.628 1.00 97.38 95 MET A O 1
ATOM 707 N N . ASP A 1 96 ? -6.820 -6.041 2.483 1.00 98.00 96 ASP A N 1
ATOM 708 C CA . ASP A 1 96 ? -6.089 -6.325 3.713 1.00 98.00 96 ASP A CA 1
ATOM 709 C C . ASP A 1 96 ? -4.586 -6.096 3.529 1.00 98.00 96 ASP A C 1
ATOM 711 O O . ASP A 1 96 ? -3.992 -6.468 2.513 1.00 98.00 96 ASP A O 1
ATOM 715 N N . ARG A 1 97 ? -3.939 -5.579 4.575 1.00 97.31 97 ARG A N 1
ATOM 716 C CA . ARG A 1 97 ? -2.486 -5.367 4.647 1.00 97.31 97 ARG A CA 1
ATOM 717 C C . ARG A 1 97 ? -1.687 -6.606 4.247 1.00 97.31 97 ARG A C 1
ATOM 719 O O . ARG A 1 97 ? -0.692 -6.493 3.538 1.00 97.31 97 ARG A O 1
ATOM 726 N N . ALA A 1 98 ? -2.104 -7.786 4.705 1.00 97.38 98 ALA A N 1
ATOM 727 C CA . ALA A 1 98 ? -1.415 -9.038 4.400 1.00 97.38 98 ALA A CA 1
ATOM 728 C C . ALA A 1 98 ? -1.468 -9.369 2.901 1.00 97.38 98 ALA A C 1
ATOM 730 O O . ALA A 1 98 ? -0.456 -9.762 2.327 1.00 97.38 98 ALA A O 1
ATOM 731 N N . LYS A 1 99 ? -2.621 -9.145 2.258 1.00 96.94 99 LYS A N 1
ATOM 732 C CA . LYS A 1 99 ? -2.798 -9.359 0.818 1.00 96.94 99 LYS A CA 1
ATOM 733 C C . LYS A 1 99 ? -1.959 -8.375 0.006 1.00 96.94 99 LYS A C 1
ATOM 735 O O . LYS A 1 99 ? -1.279 -8.788 -0.926 1.00 96.94 99 LYS A O 1
ATOM 740 N N . LEU A 1 100 ? -1.943 -7.107 0.415 1.00 96.56 100 LEU A N 1
ATOM 741 C CA . LEU A 1 100 ? -1.132 -6.068 -0.218 1.00 96.56 100 LEU A CA 1
ATOM 742 C C . LEU A 1 100 ? 0.367 -6.415 -0.181 1.00 96.56 100 LEU A C 1
ATOM 744 O O . LEU A 1 100 ? 1.048 -6.361 -1.202 1.00 96.56 100 LEU A O 1
ATOM 748 N N . LEU A 1 101 ? 0.868 -6.853 0.977 1.00 96.25 101 LEU A N 1
ATOM 749 C CA . LEU A 1 101 ? 2.263 -7.274 1.133 1.00 96.25 101 LEU A CA 1
ATOM 750 C C . LEU A 1 101 ? 2.590 -8.571 0.384 1.00 96.25 101 LEU A C 1
ATOM 752 O O . LEU A 1 101 ? 3.715 -8.728 -0.080 1.00 96.25 101 LEU A O 1
ATOM 756 N N . ALA A 1 102 ? 1.638 -9.498 0.269 1.00 95.56 102 ALA A N 1
ATOM 757 C CA . ALA A 1 102 ? 1.830 -10.729 -0.491 1.00 95.56 102 ALA A CA 1
ATOM 758 C C . ALA A 1 102 ? 1.908 -10.465 -2.003 1.00 95.56 102 ALA A C 1
ATOM 760 O O . ALA A 1 102 ? 2.690 -11.108 -2.695 1.00 95.56 102 ALA A O 1
ATOM 761 N N . GLN A 1 103 ? 1.115 -9.515 -2.504 1.00 95.44 103 GLN A N 1
ATOM 762 C CA . GLN A 1 103 ? 1.011 -9.228 -3.933 1.00 95.44 103 GLN A CA 1
ATOM 763 C C . GLN A 1 103 ? 2.131 -8.312 -4.442 1.00 95.44 103 GLN A C 1
ATOM 765 O O . GLN A 1 103 ? 2.690 -8.564 -5.505 1.00 95.44 103 GLN A O 1
ATOM 770 N N . PHE A 1 104 ? 2.474 -7.271 -3.681 1.00 95.00 104 PHE A N 1
ATOM 771 C CA . PHE A 1 104 ? 3.411 -6.225 -4.116 1.00 95.00 104 PHE A CA 1
ATOM 772 C C . PHE A 1 104 ? 4.715 -6.207 -3.316 1.00 95.00 104 PHE A C 1
ATOM 774 O O . PHE A 1 104 ? 5.633 -5.440 -3.601 1.00 95.00 104 PHE A O 1
ATOM 781 N N . GLY A 1 105 ? 4.814 -7.046 -2.288 1.00 94.88 105 GLY A N 1
ATOM 782 C CA . GLY A 1 105 ? 5.995 -7.131 -1.448 1.00 94.88 105 GLY A CA 1
ATOM 783 C C . GLY A 1 105 ? 6.078 -6.022 -0.405 1.00 94.88 105 GLY A C 1
ATOM 784 O O . GLY A 1 105 ? 5.109 -5.326 -0.076 1.00 94.88 105 GLY A O 1
ATOM 785 N N . LYS A 1 106 ? 7.276 -5.891 0.166 1.00 95.50 106 LYS A N 1
ATOM 786 C CA . LYS A 1 106 ? 7.561 -4.928 1.232 1.00 95.50 106 LYS A CA 1
ATOM 787 C C . LYS A 1 106 ? 7.675 -3.515 0.648 1.00 95.50 106 LYS A C 1
ATOM 789 O O . LYS A 1 106 ? 8.386 -3.342 -0.341 1.00 95.50 106 LYS A O 1
ATOM 794 N N . PRO A 1 107 ? 7.037 -2.506 1.262 1.00 96.50 107 PRO A N 1
ATOM 795 C CA . PRO A 1 107 ? 7.196 -1.126 0.828 1.00 96.50 107 PRO A CA 1
ATOM 796 C C . PRO A 1 107 ? 8.616 -0.627 1.110 1.00 96.50 107 PRO A C 1
ATOM 798 O O . PRO A 1 107 ? 9.288 -1.106 2.027 1.00 96.50 107 PRO A O 1
ATOM 801 N N . ALA A 1 108 ? 9.050 0.377 0.350 1.00 95.88 108 ALA A N 1
ATOM 802 C CA . ALA A 1 108 ? 10.331 1.045 0.565 1.00 95.88 108 ALA A CA 1
ATOM 803 C C . ALA A 1 108 ? 10.329 1.857 1.870 1.00 95.88 108 ALA A C 1
ATOM 805 O O . ALA A 1 108 ? 11.344 1.940 2.559 1.00 95.88 108 ALA A O 1
ATOM 806 N N . MET A 1 109 ? 9.176 2.427 2.227 1.00 96.62 109 MET A N 1
ATOM 807 C CA . MET A 1 109 ? 8.968 3.118 3.494 1.00 96.62 109 MET A CA 1
ATOM 808 C C . MET A 1 109 ? 7.635 2.710 4.110 1.00 96.62 109 MET A C 1
ATOM 810 O O . MET A 1 109 ? 6.633 2.539 3.417 1.00 96.62 109 MET A O 1
ATOM 814 N N . LYS A 1 110 ? 7.622 2.591 5.434 1.00 97.31 110 LYS A N 1
ATOM 815 C CA . LYS A 1 110 ? 6.415 2.402 6.230 1.00 97.31 110 LYS A CA 1
ATOM 816 C C . LYS A 1 110 ? 6.419 3.411 7.368 1.00 97.31 110 LYS A C 1
ATOM 818 O O . LYS A 1 110 ? 7.399 3.491 8.105 1.00 97.31 110 LYS A O 1
ATOM 823 N N . THR A 1 111 ? 5.305 4.102 7.559 1.00 97.75 111 THR A N 1
ATOM 824 C CA . THR A 1 111 ? 5.036 4.879 8.769 1.00 97.75 111 THR A CA 1
ATOM 825 C C . THR A 1 111 ? 3.813 4.323 9.482 1.00 97.75 111 THR A C 1
ATOM 827 O O . THR A 1 111 ? 2.965 3.649 8.891 1.00 97.75 111 THR A O 1
ATOM 830 N N . THR A 1 112 ? 3.749 4.552 10.787 1.00 97.44 112 THR A N 1
ATOM 831 C CA . THR A 1 112 ? 2.628 4.138 11.625 1.00 97.44 112 THR A CA 1
ATOM 832 C C . THR A 1 112 ? 2.325 5.263 12.593 1.00 97.44 112 THR A C 1
ATOM 834 O O . THR A 1 112 ? 3.236 5.818 13.203 1.00 97.44 112 THR A O 1
ATOM 837 N N . ALA A 1 113 ? 1.051 5.602 12.702 1.00 96.62 113 ALA A N 1
ATOM 838 C CA . ALA A 1 113 ? 0.525 6.618 13.588 1.00 96.62 113 ALA A CA 1
ATOM 839 C C . ALA A 1 113 ? -0.760 6.100 14.236 1.00 96.62 113 ALA A C 1
ATOM 841 O O . ALA A 1 113 ? -1.415 5.192 13.724 1.00 96.62 113 ALA A O 1
ATOM 842 N N . VAL A 1 114 ? -1.115 6.687 15.370 1.00 97.31 114 VAL A N 1
ATOM 843 C CA . VAL A 1 114 ? -2.405 6.465 16.019 1.00 97.31 114 VAL A CA 1
ATOM 844 C C . VAL A 1 114 ? -3.117 7.809 16.038 1.00 97.31 114 VAL A C 1
ATOM 846 O O . VAL A 1 114 ? -2.550 8.788 16.519 1.00 97.31 114 VAL A O 1
ATOM 849 N N . ASP A 1 115 ? -4.318 7.853 15.471 1.00 93.06 115 ASP A N 1
ATOM 850 C CA . ASP A 1 115 ? -5.179 9.036 15.443 1.00 93.06 115 ASP A CA 1
ATOM 851 C C . ASP A 1 115 ? -6.515 8.691 16.114 1.00 93.06 115 ASP A C 1
ATOM 853 O O . ASP A 1 115 ? -7.306 7.895 15.598 1.00 93.06 115 ASP A O 1
ATOM 857 N N . GLY A 1 116 ? -6.719 9.210 17.328 1.00 94.50 116 GLY A N 1
ATOM 858 C CA . GLY A 1 116 ? -7.772 8.742 18.233 1.00 94.50 116 GLY A CA 1
ATOM 859 C C . GLY A 1 116 ? -7.638 7.241 18.518 1.00 94.50 116 GLY A C 1
ATOM 860 O O . GLY A 1 116 ? -6.583 6.782 18.945 1.00 94.50 116 GLY A O 1
ATOM 861 N N . ASP A 1 117 ? -8.691 6.474 18.222 1.00 95.50 117 ASP A N 1
ATOM 862 C CA . ASP A 1 117 ? -8.727 5.007 18.370 1.00 95.50 117 ASP A CA 1
ATOM 863 C C . ASP A 1 117 ? -8.403 4.252 17.065 1.00 95.50 117 ASP A C 1
ATOM 865 O O . ASP A 1 117 ? -8.735 3.074 16.904 1.00 95.50 117 ASP A O 1
ATOM 869 N N . ARG A 1 118 ? -7.807 4.929 16.076 1.00 96.00 118 ARG A N 1
ATOM 870 C CA . ARG A 1 118 ? -7.522 4.352 14.755 1.00 96.00 118 ARG A CA 1
ATOM 871 C C . ARG A 1 118 ? -6.025 4.196 14.551 1.00 96.00 118 ARG A C 1
ATOM 873 O O . ARG A 1 118 ? -5.267 5.158 14.652 1.00 96.00 118 ARG A O 1
ATOM 880 N N . LEU A 1 119 ? -5.609 2.986 14.183 1.00 97.25 119 LEU A N 1
ATOM 881 C CA . LEU A 1 119 ? -4.255 2.740 13.705 1.00 97.25 119 LEU A CA 1
ATOM 882 C C . LEU A 1 119 ? -4.174 3.160 12.238 1.00 97.25 119 LEU A C 1
ATOM 884 O O . LEU A 1 119 ? -4.849 2.568 11.396 1.00 97.25 119 LEU A O 1
ATOM 888 N N . LEU A 1 120 ? -3.338 4.146 11.936 1.00 97.94 120 LEU A N 1
ATOM 889 C CA . LEU A 1 120 ? -3.031 4.577 10.579 1.00 97.94 120 LEU A CA 1
ATOM 890 C C . LEU A 1 120 ? -1.639 4.082 10.190 1.00 97.94 120 LEU A C 1
ATOM 892 O O . LEU A 1 120 ? -0.664 4.275 10.915 1.00 97.94 120 LEU A O 1
ATOM 896 N N . GLU A 1 121 ? -1.523 3.452 9.030 1.00 98.12 121 GLU A N 1
ATOM 897 C CA . GLU A 1 121 ? -0.239 3.072 8.448 1.00 98.12 121 GLU A CA 1
ATOM 898 C C . GLU A 1 121 ? -0.128 3.671 7.050 1.00 98.12 121 GLU A C 1
ATOM 900 O O . GLU A 1 121 ? -1.059 3.557 6.260 1.00 98.12 121 GLU A O 1
ATOM 905 N N . THR A 1 122 ? 1.018 4.258 6.715 1.00 98.06 122 THR A N 1
ATOM 906 C CA . THR A 1 122 ? 1.286 4.711 5.345 1.00 98.06 122 THR A CA 1
ATOM 907 C C . THR A 1 122 ? 2.418 3.891 4.767 1.00 98.06 122 THR A C 1
ATOM 909 O O . THR A 1 122 ? 3.516 3.849 5.325 1.00 98.06 122 THR A O 1
ATOM 912 N N . PHE A 1 123 ? 2.157 3.216 3.654 1.00 98.19 123 PHE A N 1
ATOM 913 C CA . PHE A 1 123 ? 3.160 2.479 2.897 1.00 98.19 123 PHE A CA 1
ATOM 914 C C . PHE A 1 123 ? 3.536 3.282 1.661 1.00 98.19 123 PHE A C 1
ATOM 916 O O . PHE A 1 123 ? 2.667 3.795 0.961 1.00 98.19 123 PHE A O 1
ATOM 923 N N . VAL A 1 124 ? 4.833 3.374 1.388 1.00 97.31 124 VAL A N 1
ATOM 924 C CA . VAL A 1 124 ? 5.361 4.040 0.199 1.00 97.31 124 VAL A CA 1
ATOM 925 C C . VAL A 1 124 ? 6.182 3.039 -0.588 1.00 97.31 124 VAL A C 1
ATOM 927 O O . VAL A 1 124 ? 7.192 2.516 -0.109 1.00 97.31 124 VAL A O 1
ATOM 930 N N . TYR A 1 125 ? 5.739 2.778 -1.805 1.00 96.62 125 TYR A N 1
ATOM 931 C CA . TYR A 1 125 ? 6.478 2.020 -2.800 1.00 96.62 125 TYR A CA 1
ATOM 932 C C . TYR A 1 125 ? 7.160 3.013 -3.726 1.00 96.62 125 TYR A C 1
ATOM 934 O O . TYR A 1 125 ? 6.515 3.947 -4.186 1.00 96.62 125 TYR A O 1
ATOM 942 N N . VAL A 1 126 ? 8.452 2.825 -3.986 1.00 95.38 126 VAL A N 1
ATOM 943 C CA . VAL A 1 126 ? 9.237 3.712 -4.853 1.00 95.38 126 VAL A CA 1
ATOM 944 C C . VAL A 1 126 ? 9.839 2.890 -5.982 1.00 95.38 126 VAL A C 1
ATOM 946 O O . VAL A 1 126 ? 10.474 1.866 -5.733 1.00 95.38 126 VAL A O 1
ATOM 949 N N . HIS A 1 127 ? 9.650 3.354 -7.210 1.00 93.25 127 HIS A N 1
ATOM 950 C CA . HIS A 1 127 ? 10.249 2.818 -8.418 1.00 93.25 127 HIS A CA 1
ATOM 951 C C . HIS A 1 127 ? 11.230 3.845 -8.981 1.00 93.25 127 HIS A C 1
ATOM 953 O O . HIS A 1 127 ? 10.851 4.986 -9.237 1.00 93.25 127 HIS A O 1
ATOM 959 N N . ARG A 1 128 ? 12.497 3.456 -9.160 1.00 87.88 128 ARG A N 1
ATOM 960 C CA . ARG A 1 128 ? 13.557 4.386 -9.593 1.00 87.88 128 ARG A CA 1
ATOM 961 C C . ARG A 1 128 ? 13.451 4.793 -11.063 1.00 87.88 128 ARG A C 1
ATOM 963 O O . ARG A 1 128 ? 13.953 5.844 -11.421 1.00 87.88 128 ARG A O 1
ATOM 970 N N . ASP A 1 129 ? 12.787 4.005 -11.899 1.00 85.88 129 ASP A N 1
ATOM 971 C CA . ASP A 1 129 ? 12.651 4.287 -13.332 1.00 85.88 129 ASP A CA 1
ATOM 972 C C . ASP A 1 129 ? 11.245 3.887 -13.804 1.00 85.88 129 ASP A C 1
ATOM 974 O O . ASP A 1 129 ? 11.019 2.707 -14.051 1.00 85.88 129 ASP A O 1
ATOM 978 N N . PRO A 1 130 ? 10.239 4.780 -13.765 1.00 83.75 130 PRO A N 1
ATOM 979 C CA . PRO A 1 130 ? 10.369 6.201 -14.097 1.00 83.75 130 PRO A CA 1
ATOM 980 C C . PRO A 1 130 ? 10.122 7.145 -12.900 1.00 83.75 130 PRO A C 1
ATOM 982 O O . PRO A 1 130 ? 9.175 7.921 -12.930 1.00 83.75 130 PRO A O 1
ATOM 985 N N . ASN A 1 131 ? 10.916 7.075 -11.820 1.00 92.62 131 ASN A N 1
ATOM 986 C CA . ASN A 1 131 ? 10.739 7.906 -10.605 1.00 92.62 131 ASN A CA 1
ATOM 987 C C . ASN A 1 131 ? 9.280 7.992 -10.114 1.00 92.62 131 ASN A C 1
ATOM 989 O O . ASN A 1 131 ? 8.696 9.059 -9.931 1.00 92.62 131 ASN A O 1
ATOM 993 N N . THR A 1 132 ? 8.652 6.834 -9.942 1.00 94.81 132 THR A N 1
ATOM 994 C CA . THR A 1 132 ? 7.250 6.743 -9.527 1.00 94.81 132 THR A CA 1
ATOM 995 C C . THR A 1 132 ? 7.166 6.339 -8.063 1.00 94.81 132 THR A C 1
ATOM 997 O O . THR A 1 132 ? 7.888 5.447 -7.620 1.00 94.81 132 THR A O 1
ATOM 1000 N N . ALA A 1 133 ? 6.267 6.955 -7.303 1.00 96.38 133 ALA A N 1
ATOM 1001 C CA . ALA A 1 133 ? 5.950 6.546 -5.944 1.00 96.38 133 ALA A CA 1
ATOM 1002 C C . ALA A 1 133 ? 4.455 6.271 -5.782 1.00 96.38 133 ALA A C 1
ATOM 1004 O O . ALA A 1 133 ? 3.619 7.096 -6.146 1.00 96.38 133 ALA A O 1
ATOM 1005 N N . THR A 1 134 ? 4.124 5.131 -5.182 1.00 97.44 134 THR A N 1
ATOM 1006 C CA . THR A 1 134 ? 2.755 4.781 -4.796 1.00 97.44 134 THR A CA 1
ATOM 1007 C C . THR A 1 134 ? 2.630 4.849 -3.284 1.00 97.44 134 THR A C 1
ATOM 1009 O O . THR A 1 134 ? 3.301 4.119 -2.552 1.00 97.44 134 THR A O 1
ATOM 1012 N N . PHE A 1 135 ? 1.757 5.738 -2.828 1.00 97.69 135 PHE A N 1
ATOM 1013 C CA . PHE A 1 135 ? 1.404 5.948 -1.434 1.00 97.69 135 PHE A CA 1
ATOM 1014 C C . PHE A 1 135 ? 0.117 5.196 -1.140 1.00 97.69 135 PHE A C 1
ATOM 1016 O O . PHE A 1 135 ? -0.879 5.369 -1.838 1.00 97.69 135 PHE A O 1
ATOM 1023 N N . VAL A 1 136 ? 0.128 4.385 -0.093 1.00 98.19 136 VAL A N 1
ATOM 1024 C CA . VAL A 1 136 ? -1.028 3.613 0.353 1.00 98.19 136 VAL A CA 1
ATOM 1025 C C . VAL A 1 136 ? -1.287 3.955 1.805 1.00 98.19 136 VAL A C 1
ATOM 1027 O O . VAL A 1 136 ? -0.422 3.741 2.651 1.00 98.19 136 VAL A O 1
ATOM 1030 N N . LEU A 1 137 ? -2.471 4.480 2.095 1.00 98.19 137 LEU A N 1
ATOM 1031 C CA . LEU A 1 137 ? -2.937 4.709 3.453 1.00 98.19 137 LEU A CA 1
ATOM 1032 C C . LEU A 1 137 ? -3.788 3.520 3.885 1.00 98.19 137 LEU A C 1
ATOM 1034 O O . LEU A 1 137 ? -4.762 3.156 3.219 1.00 98.19 137 LEU A O 1
ATOM 1038 N N . LEU A 1 138 ? -3.431 2.936 5.018 1.00 98.31 138 LEU A N 1
ATOM 1039 C CA . LEU A 1 138 ? -4.172 1.881 5.674 1.00 98.31 138 LEU A CA 1
ATOM 1040 C C . LEU A 1 138 ? -4.729 2.400 6.996 1.00 98.31 138 LEU A C 1
ATOM 1042 O O . LEU A 1 138 ? -4.047 3.101 7.738 1.00 98.31 138 LEU A O 1
ATOM 1046 N N . GLN A 1 139 ? -5.954 1.999 7.306 1.00 97.94 139 GLN A N 1
ATOM 1047 C CA . GLN A 1 139 ? -6.582 2.195 8.602 1.00 97.94 139 GLN A CA 1
ATOM 1048 C C . GLN A 1 139 ? -6.961 0.826 9.163 1.00 97.94 139 GLN A C 1
ATOM 1050 O O . GLN A 1 139 ? -7.630 0.045 8.487 1.00 97.94 139 GLN A O 1
ATOM 1055 N N . ASN A 1 140 ? -6.531 0.517 10.388 1.00 97.00 140 ASN A N 1
ATOM 1056 C CA . ASN A 1 140 ? -6.777 -0.773 11.045 1.00 97.00 140 ASN A CA 1
ATOM 1057 C C . ASN A 1 140 ? -6.437 -1.969 10.127 1.00 97.00 140 ASN A C 1
ATOM 1059 O O . ASN A 1 140 ? -7.223 -2.903 9.980 1.00 97.00 140 ASN A O 1
ATOM 1063 N N . ALA A 1 141 ? -5.270 -1.904 9.475 1.00 97.19 141 ALA A N 1
ATOM 1064 C CA . ALA A 1 141 ? -4.759 -2.896 8.524 1.00 97.19 141 ALA A CA 1
ATOM 1065 C C . ALA A 1 141 ? -5.582 -3.103 7.231 1.00 97.19 141 ALA A C 1
ATOM 1067 O O . ALA A 1 141 ? -5.347 -4.083 6.520 1.00 97.19 141 ALA A O 1
ATOM 1068 N N . ARG A 1 142 ? -6.490 -2.185 6.877 1.00 98.06 142 ARG A N 1
ATOM 1069 C CA . ARG A 1 142 ? -7.200 -2.170 5.586 1.00 98.06 142 ARG A CA 1
ATOM 1070 C C . ARG A 1 142 ? -6.864 -0.923 4.789 1.00 98.06 142 ARG A C 1
ATOM 1072 O O . ARG A 1 142 ? -6.783 0.158 5.360 1.00 98.06 142 ARG A O 1
ATOM 1079 N N . VAL A 1 143 ? -6.711 -1.051 3.475 1.00 97.94 143 VAL A N 1
ATOM 1080 C CA . VAL A 1 143 ? -6.477 0.102 2.596 1.00 97.94 143 VAL A CA 1
ATOM 1081 C C . VAL A 1 143 ? -7.693 1.028 2.604 1.00 97.94 143 VAL A C 1
ATOM 1083 O O . VAL A 1 143 ? -8.812 0.585 2.363 1.00 97.94 143 VAL A O 1
ATOM 1086 N N . VAL A 1 144 ? -7.468 2.317 2.841 1.00 97.81 144 VAL A N 1
ATOM 1087 C CA . VAL A 1 144 ? -8.499 3.366 2.760 1.00 97.81 144 VAL A CA 1
ATOM 1088 C C . VAL A 1 144 ? -8.239 4.357 1.631 1.00 97.81 144 VAL A C 1
ATOM 1090 O O . VAL A 1 144 ? -9.172 4.996 1.157 1.00 97.81 144 VAL A O 1
ATOM 1093 N N . SER A 1 145 ? -6.989 4.475 1.179 1.00 97.44 145 SER A N 1
ATOM 1094 C CA . SER A 1 145 ? -6.617 5.314 0.041 1.00 97.44 145 SER A CA 1
ATOM 1095 C C . SER A 1 145 ? -5.329 4.808 -0.603 1.00 97.44 145 SER A C 1
ATOM 1097 O O . SER A 1 145 ? -4.451 4.284 0.086 1.00 97.44 145 SER A O 1
ATOM 1099 N N . ALA A 1 146 ? -5.212 4.983 -1.916 1.00 97.50 146 ALA A N 1
ATOM 1100 C CA . ALA A 1 146 ? -3.990 4.757 -2.669 1.00 97.50 146 ALA A CA 1
ATOM 1101 C C . ALA A 1 146 ? -3.832 5.853 -3.730 1.00 97.50 146 ALA A C 1
ATOM 1103 O O . ALA A 1 146 ? -4.801 6.232 -4.386 1.00 97.50 146 ALA A O 1
ATOM 1104 N N . HIS A 1 147 ? -2.615 6.363 -3.902 1.00 97.00 147 HIS A N 1
ATOM 1105 C CA . HIS A 1 147 ? -2.292 7.369 -4.908 1.00 97.00 147 HIS A CA 1
ATOM 1106 C C . HIS A 1 147 ? -0.892 7.129 -5.468 1.00 97.00 147 HIS A C 1
ATOM 1108 O O . HIS A 1 147 ? 0.056 6.920 -4.712 1.00 97.00 147 HIS A O 1
ATOM 1114 N N . THR A 1 148 ? -0.753 7.213 -6.788 1.00 96.25 148 THR A N 1
ATOM 1115 C CA . THR A 1 148 ? 0.529 7.095 -7.484 1.00 96.25 148 THR A CA 1
ATOM 1116 C C . THR A 1 148 ? 0.919 8.453 -8.048 1.00 96.25 148 THR A C 1
ATOM 1118 O O . THR A 1 148 ? 0.124 9.091 -8.729 1.00 96.25 148 THR A O 1
ATOM 1121 N N . THR A 1 149 ? 2.145 8.889 -7.772 1.00 95.31 149 THR A N 1
ATOM 1122 C CA . THR A 1 149 ? 2.726 10.118 -8.317 1.00 95.31 149 THR A CA 1
ATOM 1123 C C . THR A 1 149 ? 4.022 9.809 -9.044 1.00 95.31 149 THR A C 1
ATOM 1125 O O . THR A 1 149 ? 4.761 8.907 -8.653 1.00 95.31 149 THR A O 1
ATOM 1128 N N . ILE A 1 150 ? 4.315 10.599 -10.065 1.00 93.94 150 ILE A N 1
ATOM 1129 C CA . ILE A 1 150 ? 5.621 10.652 -10.726 1.00 93.94 150 ILE A CA 1
ATOM 1130 C C . ILE A 1 150 ? 6.304 11.935 -10.239 1.00 93.94 150 ILE A C 1
ATOM 1132 O O . ILE A 1 150 ? 5.606 12.934 -10.033 1.00 93.94 150 ILE A O 1
ATOM 1136 N N . TYR A 1 151 ? 7.614 11.902 -9.992 1.00 82.81 151 TYR A N 1
ATOM 1137 C CA . TYR A 1 151 ? 8.386 13.059 -9.521 1.00 82.81 151 TYR A CA 1
ATOM 1138 C C . TYR A 1 151 ? 9.728 13.219 -10.238 1.00 82.81 151 TYR A C 1
ATOM 1140 O O . TYR A 1 151 ? 10.231 12.234 -10.824 1.00 82.81 151 TYR A O 1
#

Radius of gyration: 32.73 Å; Cα contacts (8 Å, |Δi|>4): 138; chains: 1; bounding box: 83×77×54 Å

Nearest PDB structures (foldseek):
  3d4e-assembly1_A  TM=8.958E-01  e=2.063E-03  Streptococcus mutans
  4dm5-assembly2_B  TM=7.225E-01  e=7.454E-02  Pseudomonas aeruginosa PAO1
  8cht-assembly2_B  TM=5.587E-01  e=5.361E-01  Homo sapiens
  8cht-assembly1_A  TM=4.786E-01  e=8.148E-01  Homo sapiens

Mean predicted aligned error: 20.39 Å

Solvent-accessible surface area (backbone atoms only — not comparable to full-atom values): 10636 Å² total; per-residue (Å²): 139,82,91,75,89,79,82,79,88,82,86,87,89,82,80,97,68,91,82,89,78,90,80,84,90,83,87,92,79,81,86,84,78,81,87,76,85,86,82,85,86,87,80,90,78,90,83,89,79,84,88,77,88,77,91,85,79,88,86,85,88,84,80,86,76,84,72,76,77,71,74,74,76,72,71,80,80,76,77,72,81,82,64,56,81,68,49,34,91,76,55,57,75,62,40,43,50,68,58,52,38,70,62,42,42,82,54,79,40,76,48,77,50,73,60,89,97,40,46,36,34,40,36,32,37,74,40,86,82,80,32,31,37,23,42,34,36,24,47,73,58,20,30,73,45,59,46,63,48,74,109

pLDDT: mean 71.29, std 23.57, range [34.91, 98.31]

Foldseek 3Di:
DDDDDDDDDDDPDDDPDDDDDDDDDDDDDDDDDDDDDDDDDDDDDDDDDDDDDDDDDDDDDDDDDPPPPPVPPPPPPPPPDQADADDQVNADFFDFLVNCCVRRNAAPDKDWDDDPNKIWMWGWHADVVVGKIKIFIDIPRTTHGIHMDHD